Protein AF-A0A0G1NDH8-F1 (afdb_monomer_lite)

Radius of gyration: 19.69 Å; chains: 1; bounding box: 56×44×54 Å

Structure (mmCIF, N/CA/C/O backbone):
data_AF-A0A0G1NDH8-F1
#
_entry.id   AF-A0A0G1NDH8-F1
#
loop_
_atom_site.group_PDB
_atom_site.id
_atom_site.type_symbol
_atom_site.label_atom_id
_atom_site.label_alt_id
_atom_site.label_comp_id
_atom_site.label_asym_id
_atom_site.label_entity_id
_atom_site.label_seq_id
_atom_site.pdbx_PDB_ins_code
_atom_site.Cartn_x
_atom_site.Cartn_y
_atom_site.Cartn_z
_atom_site.occupancy
_atom_site.B_iso_or_equiv
_atom_site.auth_seq_id
_atom_site.auth_comp_id
_atom_site.auth_asym_id
_atom_site.auth_atom_id
_atom_site.pdbx_PDB_model_num
ATOM 1 N N . MET A 1 1 ? 35.628 32.223 20.584 1.00 53.16 1 MET A N 1
ATOM 2 C CA . MET A 1 1 ? 34.988 30.987 21.089 1.00 53.16 1 MET A CA 1
ATOM 3 C C . MET A 1 1 ? 33.731 30.728 20.265 1.00 53.16 1 MET A C 1
ATOM 5 O O . MET A 1 1 ? 32.740 31.420 20.457 1.00 53.16 1 MET A O 1
ATOM 9 N N . ALA A 1 2 ? 33.791 29.830 19.279 1.00 49.25 2 ALA A N 1
ATOM 10 C CA . ALA A 1 2 ? 32.632 29.482 18.456 1.00 49.25 2 ALA A CA 1
ATOM 11 C C . ALA A 1 2 ? 31.724 28.515 19.236 1.00 49.25 2 ALA A C 1
ATOM 13 O O . ALA A 1 2 ? 32.201 27.508 19.756 1.00 49.25 2 ALA A O 1
ATOM 14 N N . LYS A 1 3 ? 30.431 28.842 19.360 1.00 51.09 3 LYS A N 1
ATOM 15 C CA . LYS A 1 3 ? 29.428 27.949 19.961 1.00 51.09 3 LYS A CA 1
ATOM 16 C C . LYS A 1 3 ? 29.350 26.654 19.136 1.00 51.09 3 LYS A C 1
ATOM 18 O O . LYS A 1 3 ? 29.280 26.752 17.913 1.00 51.09 3 LYS A O 1
ATOM 23 N N . PRO A 1 4 ? 29.320 25.465 19.762 1.00 51.12 4 PRO A N 1
ATOM 24 C CA . PRO A 1 4 ? 29.166 24.216 19.032 1.00 51.12 4 PRO A CA 1
ATOM 25 C C . PRO A 1 4 ? 27.765 24.156 18.415 1.00 51.12 4 PRO A C 1
ATOM 27 O O . PRO A 1 4 ? 26.750 24.135 19.115 1.00 51.12 4 PRO A O 1
ATOM 30 N N . THR A 1 5 ? 27.711 24.159 17.087 1.00 48.88 5 THR A N 1
ATOM 31 C CA . THR A 1 5 ? 26.504 23.939 16.294 1.00 48.88 5 THR A CA 1
ATOM 32 C C . THR A 1 5 ? 26.024 22.514 16.568 1.00 48.88 5 THR A C 1
ATOM 34 O O . THR A 1 5 ? 26.694 21.553 16.200 1.00 48.88 5 THR A O 1
ATOM 37 N N . LYS A 1 6 ? 24.891 22.352 17.265 1.00 48.31 6 LYS A N 1
ATOM 38 C CA . LYS A 1 6 ? 24.259 21.037 17.440 1.00 48.31 6 LYS A CA 1
ATOM 39 C C . LYS A 1 6 ? 23.833 20.532 16.064 1.00 48.31 6 LYS A C 1
ATOM 41 O O . LYS A 1 6 ? 22.857 21.023 15.505 1.00 48.31 6 LYS A O 1
ATOM 46 N N . THR A 1 7 ? 24.563 19.568 15.518 1.00 48.47 7 THR A N 1
ATOM 47 C CA . THR A 1 7 ? 24.151 18.823 14.330 1.00 48.47 7 THR A CA 1
ATOM 48 C C . THR A 1 7 ? 22.922 18.006 14.713 1.00 48.47 7 THR A C 1
ATOM 50 O O . THR A 1 7 ? 23.031 16.965 15.357 1.00 48.47 7 THR A O 1
ATOM 53 N N . THR A 1 8 ? 21.732 18.516 14.403 1.00 55.56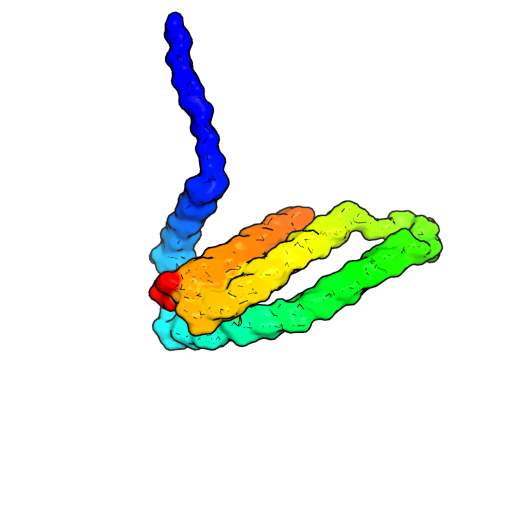 8 THR A N 1
ATOM 54 C CA . THR A 1 8 ? 20.475 17.796 14.601 1.00 55.56 8 THR A CA 1
ATOM 55 C C . THR A 1 8 ? 20.470 16.618 13.636 1.00 55.56 8 THR A C 1
ATOM 57 O O . THR A 1 8 ? 20.103 16.761 12.472 1.00 55.56 8 THR A O 1
ATOM 60 N N . THR A 1 9 ? 20.918 15.447 14.084 1.00 50.69 9 THR A N 1
ATOM 61 C CA . THR A 1 9 ? 20.640 14.199 13.380 1.00 50.69 9 THR A CA 1
ATOM 62 C C . THR A 1 9 ? 19.136 13.992 13.464 1.00 50.69 9 THR A C 1
ATOM 64 O O . THR A 1 9 ? 18.592 13.535 14.468 1.00 50.69 9 THR A O 1
ATOM 67 N N . VAL A 1 10 ? 18.425 14.438 12.431 1.00 60.41 10 VAL A N 1
ATOM 68 C CA . VAL A 1 10 ? 16.998 14.179 12.300 1.00 60.41 10 VAL A CA 1
ATOM 69 C C . VAL A 1 10 ? 16.854 12.665 12.180 1.00 60.41 10 VAL A C 1
ATOM 71 O O . VAL A 1 10 ? 17.133 12.079 11.139 1.00 60.41 10 VAL A O 1
ATOM 74 N N . SER A 1 11 ? 16.502 12.016 13.288 1.00 73.38 11 SER A N 1
ATOM 75 C CA . SER A 1 11 ? 16.204 10.591 13.290 1.00 73.38 11 SER A CA 1
ATOM 76 C C . SER A 1 11 ? 15.006 10.364 12.375 1.00 73.38 11 SER A C 1
ATOM 78 O O . SER A 1 11 ? 13.951 10.964 12.582 1.00 73.38 11 SER A O 1
ATOM 80 N N . THR A 1 12 ? 15.146 9.489 11.380 1.00 76.44 12 THR A N 1
ATOM 81 C CA . THR A 1 12 ? 14.078 9.114 10.440 1.00 76.44 12 THR A CA 1
ATOM 82 C C . THR A 1 12 ? 12.773 8.756 11.162 1.00 76.44 12 THR A C 1
ATOM 84 O O . THR A 1 12 ? 11.687 9.119 10.715 1.00 76.44 12 THR A O 1
ATOM 87 N N . ALA A 1 13 ? 12.865 8.117 12.334 1.00 77.56 13 ALA A N 1
ATOM 88 C CA . ALA A 1 13 ? 11.710 7.794 13.170 1.00 77.56 13 ALA A CA 1
ATOM 89 C C . ALA A 1 13 ? 10.995 9.046 13.715 1.00 77.56 13 ALA A C 1
ATOM 91 O O . ALA A 1 13 ? 9.767 9.075 13.787 1.00 77.56 13 ALA A O 1
ATOM 92 N N . ALA A 1 14 ? 11.745 10.095 14.063 1.00 78.94 14 ALA A N 1
ATOM 93 C CA . ALA A 1 14 ? 11.182 11.362 14.520 1.00 78.94 14 ALA A CA 1
ATOM 94 C C . ALA A 1 14 ? 10.446 12.093 13.385 1.00 78.94 14 ALA A C 1
ATOM 96 O O . ALA A 1 14 ? 9.347 12.601 13.605 1.00 78.94 14 ALA A O 1
ATOM 97 N N . SER A 1 15 ? 10.994 12.084 12.164 1.00 86.31 15 SER A N 1
ATOM 98 C CA . SER A 1 15 ? 10.328 12.652 10.981 1.00 86.31 15 SER A CA 1
ATOM 99 C C . SER A 1 15 ? 9.035 11.924 10.627 1.00 86.31 15 SER A C 1
ATOM 101 O O . SER A 1 15 ? 8.025 12.575 10.371 1.00 86.31 15 SER A O 1
ATOM 103 N N . LEU A 1 16 ? 9.037 10.586 10.651 1.00 87.88 16 LEU A N 1
ATOM 104 C CA . LEU A 1 16 ? 7.832 9.790 10.397 1.00 87.88 16 LEU A CA 1
ATOM 105 C C . LEU A 1 16 ? 6.756 10.052 11.458 1.00 87.88 16 LEU A C 1
ATOM 107 O O . LEU A 1 16 ? 5.600 10.271 11.112 1.00 87.88 16 LEU A O 1
ATOM 111 N N . GLY A 1 17 ? 7.139 10.134 12.735 1.00 87.62 17 GLY A N 1
ATOM 112 C CA . GLY A 1 17 ? 6.206 10.485 13.807 1.00 87.62 17 GLY A CA 1
ATOM 113 C C . GLY A 1 17 ? 5.639 11.905 13.680 1.00 87.62 17 GLY A C 1
ATOM 114 O O . GLY A 1 17 ? 4.479 12.143 14.013 1.00 87.62 17 GLY A O 1
ATOM 115 N N . GLN A 1 18 ? 6.424 12.861 13.176 1.00 90.25 18 GLN A N 1
ATOM 116 C CA . GLN A 1 18 ? 5.930 14.205 12.873 1.00 90.25 18 GLN A CA 1
ATOM 117 C C . GLN A 1 18 ? 4.953 14.190 11.689 1.00 90.25 18 GLN A C 1
ATOM 119 O O . GLN A 1 18 ? 3.904 14.829 11.767 1.00 90.25 18 GLN A O 1
ATOM 124 N N . LEU A 1 19 ? 5.261 13.435 10.631 1.00 91.00 19 LEU A N 1
ATOM 125 C CA . LEU A 1 19 ? 4.378 13.265 9.478 1.00 91.00 19 LEU A CA 1
ATOM 126 C C . LEU A 1 19 ? 3.036 12.650 9.889 1.00 91.00 19 LEU A C 1
ATOM 128 O O . LEU A 1 19 ? 1.992 13.168 9.507 1.00 91.00 19 LEU A O 1
ATOM 132 N N . GLU A 1 20 ? 3.049 11.604 10.719 1.00 90.81 20 GLU A N 1
ATOM 133 C CA . GLU A 1 20 ? 1.829 10.988 11.254 1.00 90.81 20 GLU A CA 1
ATOM 134 C C . GLU A 1 20 ? 0.946 12.005 11.987 1.00 90.81 20 GLU A C 1
ATOM 136 O O . GLU A 1 20 ? -0.262 12.031 11.768 1.00 90.81 20 GLU A O 1
ATOM 141 N N . LYS A 1 21 ? 1.531 12.886 12.809 1.00 91.50 21 LYS A N 1
ATOM 142 C CA . LY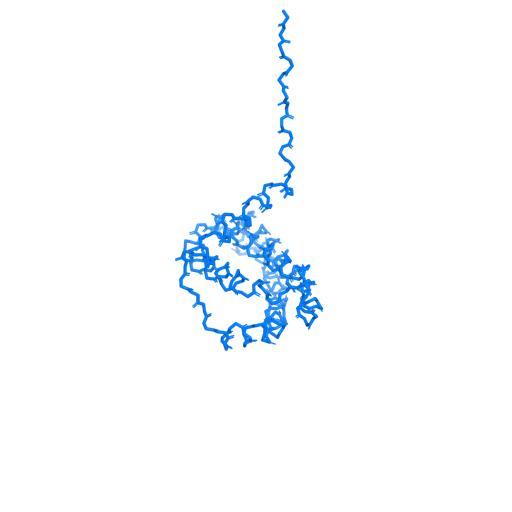S A 1 21 ? 0.775 13.930 13.523 1.00 91.50 21 LYS A CA 1
ATOM 143 C C . LYS A 1 21 ? 0.128 14.935 12.575 1.00 91.50 21 LYS A C 1
ATOM 145 O O . LYS A 1 21 ? -1.025 15.307 12.778 1.00 91.50 21 LYS A O 1
ATOM 150 N N . VAL A 1 22 ? 0.864 15.373 11.553 1.00 91.62 22 VAL A N 1
ATOM 151 C CA . VAL A 1 22 ? 0.336 16.288 10.532 1.00 91.62 22 VAL A CA 1
ATOM 152 C C . VAL A 1 22 ? -0.820 15.619 9.790 1.00 91.62 22 VAL A C 1
ATOM 154 O O . VAL A 1 22 ? -1.897 16.198 9.671 1.00 91.62 22 VAL A O 1
ATOM 157 N N . LEU A 1 23 ? -0.633 14.377 9.344 1.00 91.88 23 LEU A N 1
ATOM 158 C CA . LEU A 1 23 ? -1.673 13.621 8.650 1.00 91.88 23 LEU A CA 1
ATOM 159 C C . LEU A 1 23 ? -2.897 13.380 9.536 1.00 91.88 23 LEU A C 1
ATOM 161 O O . LEU A 1 23 ? -4.017 13.511 9.059 1.00 91.88 23 LEU A O 1
ATOM 165 N N . GLU A 1 24 ? -2.720 13.108 10.826 1.00 90.12 24 GLU A N 1
ATOM 166 C CA . GLU A 1 24 ? -3.827 12.974 11.774 1.00 90.12 24 GLU A CA 1
ATOM 167 C C . GLU A 1 24 ? -4.622 14.281 11.918 1.00 90.12 24 GLU A C 1
ATOM 169 O O . GLU A 1 24 ? -5.855 14.270 11.914 1.00 90.12 24 GLU A O 1
ATOM 174 N N . GLU A 1 25 ? -3.944 15.428 11.983 1.00 90.38 25 GLU A N 1
ATOM 175 C CA . GLU A 1 25 ? -4.612 16.728 12.040 1.00 90.38 25 GLU A CA 1
ATOM 176 C C . GLU A 1 25 ? -5.476 16.985 10.795 1.00 90.38 25 GLU A C 1
ATOM 178 O O . GLU A 1 25 ? -6.631 17.396 10.912 1.00 90.38 25 GLU A O 1
ATOM 183 N N . TYR A 1 26 ? -4.953 16.713 9.600 1.00 89.88 26 TYR A N 1
ATOM 184 C CA . TYR A 1 26 ? -5.677 16.999 8.362 1.00 89.88 26 TYR A CA 1
ATOM 185 C C . TYR A 1 26 ? -6.718 15.930 8.007 1.00 89.88 26 TYR A C 1
ATOM 187 O O . TYR A 1 26 ? -7.840 16.270 7.639 1.00 89.88 26 TYR A O 1
ATOM 195 N N . LEU A 1 27 ? -6.386 14.647 8.141 1.00 89.25 27 LEU A N 1
ATOM 196 C CA . LEU A 1 27 ? -7.219 13.541 7.657 1.00 89.25 27 LEU A CA 1
ATOM 197 C C . LEU A 1 27 ? -8.249 13.050 8.672 1.00 89.25 27 LEU A C 1
ATOM 199 O O . LEU A 1 27 ? -9.211 12.397 8.273 1.00 89.25 27 LEU A O 1
ATOM 203 N N . VAL A 1 28 ? -8.066 13.344 9.963 1.00 87.44 28 VAL A N 1
ATOM 204 C CA . VAL A 1 28 ? -9.026 12.961 11.011 1.00 87.44 28 VAL A CA 1
ATOM 205 C C . VAL A 1 28 ? -9.782 14.170 11.544 1.00 87.44 28 VAL A C 1
ATOM 207 O O . VAL A 1 28 ? -10.998 14.090 11.684 1.00 87.44 28 VAL A O 1
ATOM 210 N N . LYS A 1 29 ? -9.096 15.285 11.840 1.00 84.69 29 LYS A N 1
ATOM 211 C CA . LYS A 1 29 ? -9.751 16.450 12.467 1.00 84.69 29 LYS A CA 1
ATOM 212 C C . LYS A 1 29 ? -10.391 17.407 11.463 1.00 84.69 29 LYS A C 1
ATOM 214 O O . LYS A 1 29 ? -11.427 17.984 11.775 1.00 84.69 29 LYS A O 1
ATOM 219 N N . LYS A 1 30 ? -9.769 17.616 10.298 1.00 84.81 30 LYS A N 1
ATOM 220 C CA . LYS A 1 30 ? -10.255 18.567 9.279 1.00 84.81 30 LYS A CA 1
ATOM 221 C C . LYS A 1 30 ? -11.093 17.904 8.183 1.00 84.81 30 LYS A C 1
ATOM 223 O O . LYS A 1 30 ? -12.000 18.540 7.655 1.00 84.81 30 LYS A O 1
ATOM 228 N N . ALA A 1 31 ? -10.804 16.653 7.833 1.00 86.56 31 ALA A N 1
ATOM 229 C CA . ALA A 1 31 ? -11.581 15.916 6.841 1.00 86.56 31 ALA A CA 1
ATOM 230 C C . ALA A 1 31 ? -12.888 15.350 7.439 1.00 86.56 31 ALA A C 1
ATOM 232 O O . ALA A 1 31 ? -12.922 15.027 8.629 1.00 86.56 31 ALA A O 1
ATOM 233 N N . PRO A 1 32 ? -13.951 15.173 6.628 1.00 85.56 32 PRO A N 1
ATOM 234 C CA . PRO A 1 32 ? -15.197 14.558 7.078 1.00 85.56 32 PRO A CA 1
ATOM 235 C C . PRO A 1 32 ? -14.945 13.189 7.714 1.00 85.56 32 PRO A C 1
ATOM 237 O O . PRO A 1 32 ? -14.258 12.348 7.134 1.00 85.56 32 PRO A O 1
ATOM 240 N N . ALA A 1 33 ? -15.492 12.954 8.905 1.00 88.38 33 ALA A N 1
ATOM 241 C CA . ALA A 1 33 ? -15.351 11.670 9.577 1.00 88.38 33 ALA A CA 1
ATOM 242 C C . ALA A 1 33 ? -16.262 10.616 8.935 1.00 88.38 33 ALA A C 1
ATOM 244 O O . ALA A 1 33 ? -17.433 10.878 8.659 1.00 88.38 33 ALA A O 1
ATOM 245 N N . LEU A 1 34 ? -15.740 9.402 8.745 1.00 89.88 34 LEU A N 1
ATOM 246 C CA . LEU A 1 34 ? -16.569 8.278 8.312 1.00 89.88 34 LEU A CA 1
ATOM 247 C C . LEU A 1 34 ? -17.510 7.839 9.449 1.00 89.88 34 LEU A C 1
ATOM 249 O O . LEU A 1 34 ? -17.079 7.798 10.607 1.00 89.88 34 LEU A O 1
ATOM 253 N N . PRO A 1 35 ? -18.765 7.461 9.147 1.00 90.88 35 PRO A N 1
ATOM 254 C CA . PRO A 1 35 ? -19.668 6.889 10.140 1.00 90.88 35 PRO A CA 1
ATOM 255 C C . PRO A 1 35 ? -19.081 5.598 10.725 1.00 90.88 35 PRO A C 1
ATOM 257 O O . PRO A 1 35 ? -18.417 4.827 10.026 1.00 90.88 35 PRO A O 1
ATOM 260 N N . THR A 1 36 ? -19.357 5.343 12.004 1.00 90.75 36 THR A N 1
ATOM 261 C CA . THR A 1 36 ? -18.805 4.217 12.780 1.00 90.75 36 THR A CA 1
ATOM 262 C C . THR A 1 36 ? -18.997 2.872 12.077 1.00 90.75 36 THR A C 1
ATOM 264 O O . THR A 1 36 ? -18.051 2.096 11.964 1.00 90.75 36 THR A O 1
ATOM 267 N N . ASN A 1 37 ? -20.174 2.652 11.485 1.00 92.38 37 ASN A N 1
ATOM 268 C CA . ASN A 1 37 ? -20.498 1.433 10.739 1.00 92.38 37 ASN A CA 1
ATOM 269 C C . ASN A 1 37 ? -19.526 1.174 9.574 1.00 92.38 37 ASN A C 1
ATOM 271 O O . ASN A 1 37 ? -19.126 0.035 9.342 1.00 92.38 37 ASN A O 1
ATOM 275 N N . LEU A 1 38 ? -19.115 2.223 8.847 1.00 92.62 38 LEU A N 1
ATOM 276 C CA . LEU A 1 38 ? -18.157 2.081 7.747 1.00 92.62 38 LEU A CA 1
ATOM 277 C C . LEU A 1 38 ? -16.744 1.823 8.265 1.00 92.62 38 LEU A C 1
ATOM 279 O O . LEU A 1 38 ? -16.029 1.013 7.683 1.00 92.62 38 LEU A O 1
ATOM 283 N N . LYS A 1 39 ? -16.342 2.459 9.370 1.00 92.81 39 LYS A N 1
ATOM 284 C CA . LYS A 1 39 ? -15.030 2.208 9.983 1.00 92.81 39 LYS A CA 1
ATOM 285 C C . LYS A 1 39 ? -14.904 0.762 10.456 1.00 92.81 39 LYS A C 1
ATOM 287 O O . LYS A 1 39 ? -13.902 0.113 10.170 1.00 92.81 39 LYS A O 1
ATOM 292 N N . GLU A 1 40 ? -15.935 0.234 11.109 1.00 92.38 40 GLU A N 1
ATOM 293 C CA . GLU A 1 40 ? -15.980 -1.169 11.531 1.00 92.38 40 GLU A CA 1
ATOM 294 C C . GLU A 1 40 ? -15.928 -2.133 10.350 1.00 92.38 40 GLU A C 1
ATOM 296 O O . GLU A 1 40 ? -15.182 -3.114 10.388 1.00 92.38 40 GLU A O 1
ATOM 301 N N . LEU A 1 41 ? -16.679 -1.835 9.286 1.00 94.38 41 LEU A N 1
ATOM 302 C CA . LEU A 1 41 ? -16.670 -2.625 8.062 1.00 94.38 41 LEU A CA 1
ATOM 303 C C . LEU A 1 41 ? -15.271 -2.637 7.433 1.00 94.38 41 LEU A C 1
ATOM 305 O O . LEU A 1 41 ? -14.748 -3.710 7.140 1.00 94.38 41 LEU A O 1
ATOM 309 N N . LEU A 1 42 ? -14.627 -1.475 7.302 1.00 93.75 42 LEU A N 1
ATOM 310 C CA . LEU A 1 42 ? -13.266 -1.363 6.775 1.00 93.75 42 LEU A CA 1
ATOM 311 C C . LEU A 1 42 ? -12.267 -2.168 7.607 1.00 93.75 42 LEU A C 1
ATOM 313 O O . LEU A 1 42 ? -11.482 -2.916 7.041 1.00 93.75 42 LEU A O 1
ATOM 317 N N . VAL A 1 43 ? -12.314 -2.077 8.937 1.00 94.12 43 VAL A N 1
ATOM 318 C CA . VAL A 1 43 ? -11.407 -2.834 9.818 1.00 94.12 43 VAL A CA 1
ATOM 319 C C . VAL A 1 43 ? -11.664 -4.336 9.724 1.00 94.12 43 VAL A C 1
ATOM 321 O O . VAL A 1 43 ? -10.724 -5.126 9.739 1.00 94.12 43 VAL A O 1
ATOM 324 N N . LYS A 1 44 ? -12.929 -4.749 9.602 1.00 94.88 44 LYS A N 1
ATOM 325 C CA . LYS A 1 44 ? -13.304 -6.156 9.434 1.00 94.88 44 LYS A CA 1
ATOM 326 C C . LYS A 1 44 ? -12.820 -6.718 8.097 1.00 94.88 44 LYS A C 1
ATOM 328 O O . LYS A 1 44 ? -12.384 -7.865 8.056 1.00 94.88 44 LYS A O 1
ATOM 333 N N . PHE A 1 45 ? -12.891 -5.932 7.022 1.00 95.31 45 PHE A N 1
ATOM 334 C CA . PHE A 1 45 ? -12.485 -6.360 5.683 1.00 95.31 45 PHE A CA 1
ATOM 335 C C . PHE A 1 45 ? -11.008 -6.108 5.362 1.00 95.31 45 PHE A C 1
ATOM 337 O O . PHE A 1 45 ? -10.484 -6.772 4.474 1.00 95.31 45 PHE A O 1
ATOM 344 N N . ALA A 1 46 ? -10.310 -5.236 6.093 1.00 94.25 46 ALA A N 1
ATOM 345 C CA . ALA A 1 46 ? -8.906 -4.897 5.849 1.00 94.25 46 ALA A CA 1
ATOM 346 C C . ALA A 1 46 ? -7.974 -6.118 5.704 1.00 94.25 46 ALA A C 1
ATOM 348 O O . ALA A 1 46 ? -7.209 -6.137 4.739 1.00 94.25 46 ALA A O 1
ATOM 349 N N . PRO A 1 47 ? -8.043 -7.166 6.557 1.00 95.62 47 PRO A N 1
ATOM 350 C CA . PRO A 1 47 ? -7.204 -8.353 6.382 1.00 95.62 47 PRO A CA 1
ATOM 351 C C . PRO A 1 47 ? -7.487 -9.077 5.061 1.00 95.62 47 PRO A C 1
ATOM 353 O O . PRO A 1 47 ? -6.564 -9.513 4.383 1.00 95.62 47 PRO A O 1
ATOM 356 N N . TYR A 1 48 ? -8.759 -9.175 4.669 1.00 96.62 48 TYR A N 1
ATOM 357 C CA . TYR A 1 48 ? -9.176 -9.847 3.438 1.00 96.62 48 TYR A CA 1
ATOM 358 C C . TYR A 1 48 ? -8.780 -9.047 2.198 1.00 96.62 48 TYR A C 1
ATOM 360 O O . TYR A 1 48 ? -8.304 -9.628 1.229 1.00 96.62 48 TYR A O 1
ATOM 368 N N . LEU A 1 49 ? -8.920 -7.719 2.244 1.00 95.06 49 LEU A N 1
ATOM 369 C CA . LEU A 1 49 ? -8.455 -6.833 1.178 1.00 95.06 49 LEU A CA 1
ATOM 370 C C . LEU A 1 49 ? -6.938 -6.939 0.997 1.00 95.06 49 LEU A C 1
ATOM 372 O O . LEU A 1 49 ? -6.480 -7.047 -0.135 1.00 95.06 49 LEU A O 1
ATOM 376 N N . ALA A 1 50 ? -6.174 -6.989 2.092 1.00 95.56 50 ALA A N 1
ATOM 377 C CA . ALA A 1 50 ? -4.729 -7.195 2.039 1.00 95.56 50 ALA A CA 1
ATOM 378 C C . ALA A 1 50 ? -4.360 -8.579 1.476 1.00 95.56 50 ALA A C 1
ATOM 380 O O . ALA A 1 50 ? -3.479 -8.673 0.628 1.00 95.56 50 ALA A O 1
ATOM 381 N N . ILE A 1 51 ? -5.061 -9.649 1.875 1.00 97.56 51 ILE A N 1
ATOM 382 C CA . ILE A 1 51 ? -4.858 -10.993 1.305 1.00 97.56 51 ILE A CA 1
ATOM 383 C C . ILE A 1 51 ? -5.111 -10.980 -0.201 1.00 97.56 51 ILE A C 1
ATOM 385 O O . ILE A 1 51 ? -4.272 -11.456 -0.956 1.00 97.56 51 ILE A O 1
ATOM 389 N N . ILE A 1 52 ? -6.240 -10.424 -0.646 1.00 97.38 52 ILE A N 1
ATOM 390 C CA . ILE A 1 52 ? -6.570 -10.327 -2.072 1.00 97.38 52 ILE A CA 1
ATOM 391 C C . ILE A 1 52 ? -5.499 -9.511 -2.803 1.00 97.38 52 ILE A C 1
ATOM 393 O O . ILE A 1 52 ? -5.002 -9.953 -3.835 1.00 97.38 52 ILE A O 1
ATOM 397 N N . GLY A 1 53 ? -5.103 -8.364 -2.245 1.00 95.38 53 GLY A N 1
ATOM 398 C CA . GLY A 1 53 ? -4.050 -7.511 -2.792 1.00 95.38 53 GLY A CA 1
ATOM 399 C C . GLY A 1 53 ? -2.744 -8.272 -2.999 1.00 95.38 53 GLY A C 1
ATOM 400 O O . GLY A 1 53 ? -2.215 -8.288 -4.108 1.00 95.38 53 GLY A O 1
ATOM 401 N N . VAL A 1 54 ? -2.272 -8.991 -1.981 1.00 97.19 54 VAL A N 1
ATOM 402 C CA . VAL A 1 54 ? -1.043 -9.793 -2.052 1.00 97.19 54 VAL A CA 1
ATOM 403 C C . VAL A 1 54 ? -1.187 -10.957 -3.033 1.00 97.19 54 VAL A C 1
ATOM 405 O O . VAL A 1 54 ? -0.317 -11.153 -3.878 1.00 97.19 54 VAL A O 1
ATOM 408 N N . VAL A 1 55 ? -2.286 -11.712 -2.969 1.00 97.81 55 VAL A N 1
ATOM 409 C CA . VAL A 1 55 ? -2.523 -12.880 -3.834 1.00 97.81 55 VAL A CA 1
ATOM 410 C C . VAL A 1 55 ? -2.595 -12.489 -5.308 1.00 97.81 55 VAL A C 1
ATOM 412 O O . VAL A 1 55 ? -2.122 -13.247 -6.148 1.00 97.81 55 VAL A O 1
ATOM 415 N N . LEU A 1 56 ? -3.140 -11.317 -5.638 1.00 97.25 56 LEU A N 1
ATOM 416 C CA . LEU A 1 56 ? -3.157 -10.806 -7.011 1.00 97.25 56 LEU A CA 1
ATOM 417 C C . LEU A 1 56 ? -1.811 -10.196 -7.420 1.00 97.25 56 LEU A C 1
ATOM 419 O O . LEU A 1 56 ? -1.357 -10.389 -8.549 1.00 97.25 56 LEU A O 1
ATOM 423 N N . SER A 1 57 ? -1.152 -9.484 -6.506 1.00 95.56 57 SER A N 1
ATOM 424 C CA . SER A 1 57 ? 0.076 -8.751 -6.819 1.00 95.56 57 SER A CA 1
ATOM 425 C C . SER A 1 57 ? 1.293 -9.658 -6.942 1.00 95.56 57 SER A C 1
ATOM 427 O O . SER A 1 57 ? 2.168 -9.378 -7.753 1.00 95.56 57 SER A O 1
ATOM 429 N N . VAL A 1 58 ? 1.368 -10.758 -6.186 1.00 96.94 58 VAL A N 1
ATOM 430 C CA . VAL A 1 58 ? 2.517 -11.675 -6.244 1.00 96.94 58 VAL A CA 1
ATOM 431 C C . VAL A 1 58 ? 2.664 -12.301 -7.640 1.00 96.94 58 VAL A C 1
ATOM 433 O O . VAL A 1 58 ? 3.724 -12.117 -8.242 1.00 96.94 58 VAL A O 1
ATOM 436 N N . PRO A 1 59 ? 1.644 -12.964 -8.225 1.00 96.81 59 PRO A N 1
ATOM 437 C CA . PRO A 1 59 ? 1.719 -13.448 -9.601 1.00 96.81 59 PRO A CA 1
ATOM 438 C C . PRO A 1 59 ? 2.006 -12.327 -10.597 1.00 96.81 59 PRO A C 1
ATOM 440 O O . PRO A 1 59 ? 2.859 -12.511 -11.460 1.00 96.81 59 PRO A O 1
ATOM 443 N N . ALA A 1 60 ? 1.365 -11.160 -10.442 1.00 96.00 60 ALA A N 1
ATOM 444 C CA . ALA A 1 60 ? 1.588 -10.006 -11.310 1.00 96.00 60 ALA A CA 1
ATOM 445 C C . ALA A 1 60 ? 3.062 -9.562 -11.309 1.00 96.00 60 ALA A C 1
ATOM 447 O O . ALA A 1 60 ? 3.645 -9.351 -12.375 1.00 96.00 60 ALA A O 1
ATOM 448 N N . LEU A 1 61 ? 3.692 -9.494 -10.132 1.00 95.56 61 LEU A N 1
ATOM 449 C CA . LEU A 1 61 ? 5.113 -9.182 -9.975 1.00 95.56 61 LEU A CA 1
ATOM 450 C C . LEU A 1 61 ? 6.006 -10.233 -10.628 1.00 95.56 61 LEU A C 1
ATOM 452 O O . LEU A 1 61 ? 6.954 -9.863 -11.317 1.00 95.56 61 LEU A O 1
ATOM 456 N N . PHE A 1 62 ? 5.700 -11.523 -10.462 1.00 95.81 62 PHE A N 1
ATOM 457 C CA . PHE A 1 62 ? 6.444 -12.591 -11.131 1.00 95.81 62 PHE A CA 1
ATOM 458 C C . PHE A 1 62 ? 6.324 -12.495 -12.652 1.00 95.81 62 PHE A C 1
ATOM 460 O O . PHE A 1 62 ? 7.343 -12.522 -13.340 1.00 95.81 62 PHE A O 1
ATOM 467 N N . THR A 1 63 ? 5.114 -12.308 -13.188 1.00 94.94 63 THR A N 1
ATOM 468 C CA . THR A 1 63 ? 4.920 -12.113 -14.631 1.00 94.94 63 THR A CA 1
ATOM 469 C C . THR A 1 63 ? 5.641 -10.880 -15.144 1.00 94.94 63 THR A C 1
ATOM 471 O O . THR A 1 63 ? 6.260 -10.949 -16.202 1.00 94.94 63 THR A O 1
ATOM 474 N N . ALA A 1 64 ? 5.608 -9.772 -14.400 1.00 92.75 64 ALA A N 1
ATOM 475 C CA . ALA A 1 64 ? 6.321 -8.569 -14.782 1.00 92.75 64 ALA A CA 1
ATOM 476 C C . ALA A 1 64 ? 7.829 -8.849 -14.797 1.00 92.75 64 ALA A C 1
ATOM 478 O O . ALA A 1 64 ? 8.450 -8.699 -15.839 1.00 92.75 64 ALA A O 1
ATOM 479 N N . LEU A 1 65 ? 8.403 -9.391 -13.721 1.00 93.06 65 LEU A N 1
ATOM 480 C CA . LEU A 1 65 ? 9.821 -9.750 -13.657 1.00 93.06 65 LEU A CA 1
ATOM 481 C C . LEU A 1 65 ? 10.256 -10.659 -14.823 1.00 93.06 65 LEU A C 1
ATOM 483 O O . LEU A 1 65 ? 11.270 -10.393 -15.472 1.00 93.06 65 LEU A O 1
ATOM 487 N N . SER A 1 66 ? 9.478 -11.704 -15.127 1.00 90.12 66 SER A N 1
ATOM 488 C CA . SER A 1 66 ? 9.747 -12.610 -16.249 1.00 90.12 66 SER A CA 1
ATOM 489 C C . SER A 1 66 ? 9.641 -11.911 -17.605 1.00 90.12 66 SER A C 1
ATOM 491 O O . SER A 1 66 ? 10.510 -12.100 -18.457 1.00 90.12 66 SER A O 1
ATOM 493 N N . ALA A 1 67 ? 8.623 -11.070 -17.807 1.00 89.06 67 ALA A N 1
ATOM 494 C CA . ALA A 1 67 ? 8.480 -10.268 -19.018 1.00 89.06 67 ALA A CA 1
ATOM 495 C C . ALA A 1 67 ? 9.655 -9.297 -19.182 1.00 89.06 67 ALA A C 1
ATOM 497 O O . ALA A 1 67 ? 10.188 -9.162 -20.281 1.00 89.06 67 ALA A O 1
ATOM 498 N N . GLY A 1 68 ? 10.119 -8.685 -18.091 1.00 87.38 68 GLY A N 1
ATOM 499 C CA . GLY A 1 68 ? 11.284 -7.810 -18.093 1.00 87.38 68 GLY A CA 1
ATOM 500 C C . GLY A 1 68 ? 12.564 -8.529 -18.516 1.00 87.38 68 GLY A C 1
ATOM 501 O O . GLY A 1 68 ? 13.318 -8.034 -19.358 1.00 87.38 68 GLY A O 1
ATOM 502 N N . ALA A 1 69 ? 12.778 -9.742 -18.004 1.00 84.94 69 ALA A N 1
ATOM 503 C CA . ALA A 1 69 ? 13.905 -10.588 -18.393 1.00 84.94 69 ALA A CA 1
ATOM 504 C C . ALA A 1 69 ? 13.828 -11.043 -19.863 1.00 84.94 69 ALA A C 1
ATOM 506 O O . ALA A 1 69 ? 14.850 -11.114 -20.545 1.00 84.94 69 ALA A O 1
ATOM 507 N N . TRP A 1 70 ? 12.626 -11.336 -20.369 1.00 84.94 70 TRP A N 1
ATOM 508 C CA . TRP A 1 70 ? 12.431 -11.733 -21.764 1.00 84.94 70 TRP A CA 1
ATOM 509 C C . TRP A 1 70 ? 12.628 -10.561 -22.733 1.00 84.94 70 TRP A C 1
ATOM 511 O O . TRP A 1 70 ?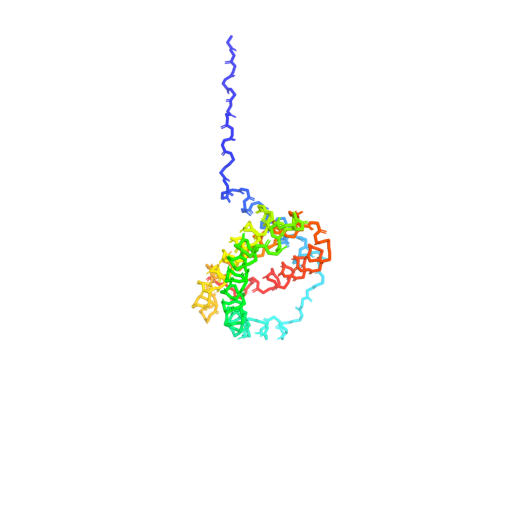 13.394 -10.682 -23.686 1.00 84.94 70 TRP A O 1
ATOM 521 N N . LEU A 1 71 ? 12.002 -9.410 -22.465 1.00 83.56 71 LEU A N 1
ATOM 522 C CA . LEU A 1 71 ? 12.089 -8.211 -23.306 1.00 83.56 71 LEU A CA 1
ATOM 523 C C . LEU A 1 71 ? 13.515 -7.653 -23.374 1.00 83.56 71 LEU A C 1
ATOM 525 O O . LEU A 1 71 ? 13.959 -7.255 -24.444 1.00 83.56 71 LEU A O 1
ATOM 529 N N . SER A 1 72 ? 14.258 -7.682 -22.265 1.00 78.12 72 SER A N 1
ATOM 530 C CA . SER A 1 72 ? 15.653 -7.217 -22.231 1.00 78.12 72 SER A CA 1
ATOM 531 C C . SER A 1 72 ? 16.629 -8.109 -23.010 1.00 78.12 72 SER A C 1
ATOM 533 O O . SER A 1 72 ? 17.654 -7.617 -23.475 1.00 78.12 72 SER A O 1
ATOM 535 N N . ARG A 1 73 ? 16.324 -9.404 -23.180 1.00 75.06 73 ARG A N 1
ATOM 536 C CA . ARG A 1 73 ? 17.152 -10.362 -23.940 1.00 75.06 73 ARG A CA 1
ATOM 537 C C . ARG A 1 73 ? 16.696 -10.535 -25.391 1.00 75.06 73 ARG A C 1
ATOM 539 O O . ARG A 1 73 ? 17.426 -11.102 -26.203 1.00 75.06 73 ARG A O 1
ATOM 546 N N . ASN A 1 74 ? 15.485 -10.105 -25.728 1.00 76.62 74 ASN A N 1
ATOM 547 C CA . ASN A 1 74 ? 14.926 -10.332 -27.049 1.00 76.62 74 ASN A CA 1
ATOM 548 C C . ASN A 1 74 ? 15.639 -9.462 -28.099 1.00 76.62 74 ASN A C 1
ATOM 550 O O . ASN A 1 74 ? 15.580 -8.234 -28.063 1.00 76.62 74 ASN A O 1
ATOM 554 N N . TYR A 1 75 ? 16.285 -10.129 -29.059 1.00 66.31 75 TYR A N 1
ATOM 555 C CA . TYR A 1 75 ? 17.050 -9.505 -30.138 1.00 66.31 75 TYR A CA 1
ATOM 556 C C . TYR A 1 75 ? 16.238 -8.468 -30.934 1.00 66.31 75 TYR A C 1
ATOM 558 O O . TYR A 1 75 ? 16.757 -7.399 -31.240 1.00 66.31 75 TYR A O 1
ATOM 566 N N . TYR A 1 76 ? 14.949 -8.718 -31.190 1.00 69.44 76 TYR A N 1
ATOM 567 C CA . TYR A 1 76 ? 14.093 -7.789 -31.934 1.00 69.44 76 TYR A CA 1
ATOM 568 C C . TYR A 1 76 ? 13.853 -6.472 -31.180 1.00 69.44 76 TYR A C 1
ATOM 570 O O . TYR A 1 76 ? 13.897 -5.407 -31.789 1.00 69.44 76 TYR A O 1
ATOM 578 N N . TRP A 1 77 ? 13.667 -6.520 -29.858 1.00 66.00 77 TRP A N 1
ATOM 579 C CA . TRP A 1 77 ? 13.503 -5.318 -29.026 1.00 66.00 77 TRP A CA 1
ATOM 580 C C . TRP A 1 77 ? 14.825 -4.565 -28.817 1.00 66.00 77 TRP A C 1
ATOM 582 O O . TRP A 1 77 ? 14.846 -3.335 -28.738 1.00 66.00 77 TRP A O 1
ATOM 592 N N . ALA A 1 78 ? 15.946 -5.291 -28.794 1.00 65.00 78 ALA A N 1
ATOM 593 C CA . ALA A 1 78 ? 17.276 -4.691 -28.761 1.00 65.00 78 ALA A CA 1
ATOM 594 C C . ALA A 1 78 ? 17.585 -3.900 -30.049 1.00 65.00 78 ALA A C 1
ATOM 596 O O . ALA A 1 78 ? 18.182 -2.828 -29.977 1.00 65.00 78 ALA A O 1
ATOM 597 N N . MET A 1 79 ? 17.128 -4.377 -31.215 1.00 64.19 79 MET A N 1
ATOM 598 C CA . MET A 1 79 ? 17.306 -3.682 -32.499 1.00 64.19 79 MET A CA 1
ATOM 599 C C . MET A 1 79 ? 16.500 -2.383 -32.614 1.00 64.19 79 MET A C 1
ATOM 601 O O . MET A 1 79 ? 16.943 -1.456 -33.286 1.00 64.19 79 MET A O 1
ATOM 605 N N . THR A 1 80 ? 15.342 -2.278 -31.954 1.00 70.62 80 THR A N 1
ATOM 606 C CA . THR A 1 80 ? 14.533 -1.046 -31.945 1.00 70.62 80 THR A CA 1
ATOM 607 C C . THR A 1 80 ? 15.014 -0.017 -30.915 1.00 70.62 80 THR A C 1
ATOM 609 O O . THR A 1 80 ? 14.392 1.032 -30.769 1.00 70.62 80 THR A O 1
ATOM 612 N N . GLY A 1 81 ? 16.078 -0.313 -30.153 1.00 62.00 81 GLY A N 1
ATOM 613 C CA . GLY A 1 81 ? 16.550 0.523 -29.041 1.00 62.00 81 GLY A CA 1
ATOM 614 C C . GLY A 1 81 ? 15.586 0.572 -27.847 1.00 62.00 81 GLY A C 1
ATOM 615 O O . GLY A 1 81 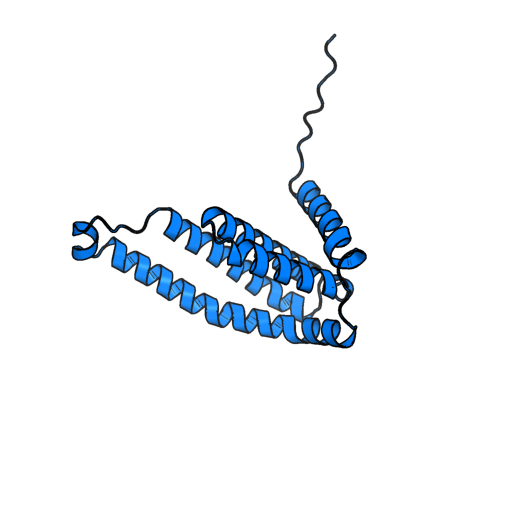? 15.817 1.311 -26.889 1.00 62.00 81 GLY A O 1
ATOM 616 N N . ALA A 1 82 ? 14.516 -0.224 -27.878 1.00 64.00 82 ALA A N 1
ATOM 617 C CA . ALA A 1 82 ? 13.485 -0.264 -26.853 1.00 64.00 82 ALA A CA 1
ATOM 618 C C . ALA A 1 82 ? 13.938 -1.191 -25.720 1.00 64.00 82 ALA A C 1
ATOM 620 O O . ALA A 1 82 ? 13.488 -2.326 -25.581 1.00 64.00 82 ALA A O 1
ATOM 621 N N . THR A 1 83 ? 14.880 -0.698 -24.920 1.00 65.69 83 THR A N 1
ATOM 622 C CA . THR A 1 83 ? 15.314 -1.372 -23.697 1.00 65.69 83 THR A CA 1
ATOM 623 C C . THR A 1 83 ? 14.461 -0.923 -22.517 1.00 65.69 83 THR A C 1
ATOM 625 O O . THR A 1 83 ? 14.022 0.226 -22.432 1.00 65.69 83 THR A O 1
ATOM 628 N N . LEU A 1 84 ? 14.215 -1.838 -21.580 1.00 78.25 84 LEU A N 1
ATOM 629 C CA . LEU A 1 84 ? 13.599 -1.482 -20.307 1.00 78.25 84 LEU A CA 1
ATOM 630 C C . LEU A 1 84 ? 14.617 -0.692 -19.481 1.00 78.25 84 LEU A C 1
ATOM 632 O O . LEU A 1 84 ? 15.642 -1.233 -19.064 1.00 78.25 84 LEU A O 1
ATOM 636 N N . GLY A 1 85 ? 14.340 0.596 -19.280 1.00 82.62 85 GLY A N 1
ATOM 637 C CA . GLY A 1 85 ? 15.198 1.495 -18.513 1.00 82.62 85 GLY A CA 1
ATOM 638 C C . GLY A 1 85 ? 15.258 1.145 -17.024 1.00 82.62 85 GLY A C 1
ATOM 639 O O . GLY A 1 85 ? 14.444 0.382 -16.503 1.00 82.62 85 GLY A O 1
ATOM 640 N N . TRP A 1 86 ? 16.204 1.761 -16.310 1.00 83.44 86 TRP A N 1
ATOM 641 C CA . TRP A 1 86 ? 16.384 1.591 -14.860 1.00 83.44 86 TRP A CA 1
ATOM 642 C C . TRP A 1 86 ? 15.106 1.867 -14.056 1.00 83.44 86 TRP A C 1
ATOM 644 O O . TRP A 1 86 ? 14.910 1.258 -13.003 1.00 83.44 86 TRP A O 1
ATOM 654 N N . GLN A 1 87 ? 14.225 2.738 -14.570 1.00 86.38 87 GLN A N 1
ATOM 655 C CA . GLN A 1 87 ? 12.921 2.990 -13.975 1.00 86.38 87 GLN A CA 1
ATOM 656 C C . GLN A 1 87 ? 12.176 1.665 -13.802 1.00 86.38 87 GLN A C 1
ATOM 658 O O . GLN A 1 87 ? 11.886 1.290 -12.673 1.00 86.38 87 GLN A O 1
ATOM 663 N N . TYR A 1 88 ? 11.984 0.879 -14.862 1.00 88.94 88 TYR A N 1
ATOM 664 C CA . TYR A 1 88 ? 11.234 -0.380 -14.814 1.00 88.94 88 TYR A CA 1
ATOM 665 C C . TYR A 1 88 ? 11.618 -1.291 -13.629 1.00 88.94 88 TYR A C 1
ATOM 667 O O . TYR A 1 88 ? 10.755 -1.769 -12.891 1.00 88.94 88 TYR A O 1
ATOM 675 N N . TYR A 1 89 ? 12.917 -1.476 -13.387 1.00 89.69 89 TYR A N 1
ATOM 676 C CA . TYR A 1 89 ? 13.401 -2.294 -12.274 1.00 89.69 89 TYR A CA 1
ATOM 677 C C . TYR A 1 89 ? 13.195 -1.627 -10.910 1.00 89.69 89 TYR A C 1
ATOM 679 O O . TYR A 1 89 ? 12.855 -2.309 -9.944 1.00 89.69 89 TYR A O 1
ATOM 687 N N . LEU A 1 90 ? 13.327 -0.300 -10.823 1.00 92.00 90 LEU A N 1
ATOM 688 C CA . LEU A 1 90 ? 12.950 0.452 -9.626 1.00 92.00 90 LEU A CA 1
ATOM 689 C C . LEU A 1 90 ? 11.445 0.333 -9.330 1.00 92.00 90 LEU A C 1
ATOM 691 O O . LEU A 1 90 ? 11.067 0.178 -8.172 1.00 92.00 90 LEU A O 1
ATOM 695 N N . ALA A 1 91 ? 10.584 0.355 -10.354 1.00 91.25 91 ALA A N 1
ATOM 696 C CA . ALA A 1 91 ? 9.146 0.113 -10.202 1.00 91.25 91 ALA A CA 1
ATOM 697 C C . ALA A 1 91 ? 8.872 -1.261 -9.590 1.00 91.25 91 ALA A C 1
ATOM 699 O O . ALA A 1 91 ? 8.103 -1.363 -8.632 1.00 91.25 91 ALA A O 1
ATOM 700 N N . LEU A 1 92 ? 9.512 -2.303 -10.127 1.00 93.44 92 LEU A N 1
ATOM 701 C CA . LEU A 1 92 ? 9.388 -3.663 -9.610 1.00 93.44 92 LEU A CA 1
ATOM 702 C C . LEU A 1 92 ? 9.876 -3.768 -8.165 1.00 93.44 92 LEU A C 1
ATOM 704 O O . LEU A 1 92 ? 9.190 -4.366 -7.341 1.00 93.44 92 LEU A O 1
ATOM 708 N N . ALA A 1 93 ? 11.017 -3.154 -7.843 1.00 95.19 93 ALA A N 1
ATOM 709 C CA . ALA A 1 93 ? 11.568 -3.161 -6.493 1.00 95.19 93 ALA A CA 1
ATOM 710 C C . ALA A 1 93 ? 10.632 -2.474 -5.486 1.00 95.19 93 ALA A C 1
ATOM 712 O O . ALA A 1 93 ? 10.317 -3.055 -4.450 1.00 95.19 93 ALA A O 1
ATOM 713 N N . LEU A 1 94 ? 10.138 -1.271 -5.802 1.00 95.31 94 LEU A N 1
ATOM 714 C CA . LEU A 1 94 ? 9.191 -0.551 -4.943 1.00 95.31 94 LEU A CA 1
ATOM 715 C C . LEU A 1 94 ? 7.884 -1.333 -4.773 1.00 95.31 94 LEU A C 1
ATOM 717 O O . LEU A 1 94 ? 7.395 -1.465 -3.656 1.00 95.31 94 LEU A O 1
ATOM 721 N N . SER A 1 95 ? 7.360 -1.911 -5.854 1.00 94.69 95 SER A N 1
ATOM 722 C CA . SER A 1 95 ? 6.134 -2.717 -5.807 1.00 94.69 95 SER A CA 1
ATOM 723 C C . SER A 1 95 ? 6.318 -3.985 -4.966 1.00 94.69 95 SER A C 1
ATOM 725 O O . SER A 1 95 ? 5.447 -4.327 -4.173 1.00 94.69 95 SER A O 1
ATOM 727 N N . ALA A 1 96 ? 7.472 -4.650 -5.070 1.00 96.50 96 ALA A N 1
ATOM 728 C CA . ALA A 1 96 ? 7.799 -5.808 -4.243 1.00 96.50 96 ALA A CA 1
ATOM 729 C C . ALA A 1 96 ? 7.888 -5.449 -2.752 1.00 96.50 96 ALA A C 1
ATOM 731 O O . ALA A 1 96 ? 7.382 -6.194 -1.913 1.00 96.50 96 ALA A O 1
ATOM 732 N N . VAL A 1 97 ? 8.474 -4.294 -2.413 1.00 97.88 97 VAL A N 1
ATOM 733 C CA . VAL A 1 97 ? 8.502 -3.792 -1.031 1.00 97.88 97 VAL A CA 1
ATOM 734 C C . VAL A 1 97 ? 7.088 -3.512 -0.522 1.00 97.88 97 VAL A C 1
ATOM 736 O O . VAL A 1 97 ? 6.759 -3.937 0.583 1.00 97.88 97 VAL A O 1
ATOM 739 N N . THR A 1 98 ? 6.236 -2.857 -1.316 1.00 96.56 98 THR A N 1
ATOM 740 C CA . THR A 1 98 ? 4.828 -2.613 -0.959 1.00 96.56 98 THR A CA 1
ATOM 741 C C . THR A 1 98 ? 4.099 -3.922 -0.657 1.00 96.56 98 THR A C 1
ATOM 743 O O . THR A 1 98 ? 3.528 -4.068 0.421 1.00 96.56 98 THR A O 1
ATOM 746 N N . VAL A 1 99 ? 4.198 -4.912 -1.550 1.00 97.31 99 VAL A N 1
ATOM 747 C CA . VAL A 1 99 ? 3.557 -6.225 -1.370 1.00 97.31 99 VAL A CA 1
ATOM 748 C C . VAL A 1 99 ? 4.099 -6.955 -0.141 1.00 97.31 99 VAL A C 1
ATOM 750 O O . VAL A 1 99 ? 3.331 -7.571 0.594 1.00 97.31 99 VAL A O 1
ATOM 753 N N . ALA A 1 100 ? 5.403 -6.871 0.131 1.00 97.81 100 ALA A N 1
ATOM 754 C CA . ALA A 1 100 ? 5.990 -7.468 1.328 1.00 97.81 100 ALA A CA 1
ATOM 755 C C . ALA A 1 100 ? 5.451 -6.821 2.617 1.00 97.81 100 ALA A C 1
ATOM 757 O O . ALA A 1 100 ? 5.098 -7.529 3.561 1.00 97.81 100 ALA A O 1
ATOM 758 N N . LEU A 1 101 ? 5.343 -5.489 2.656 1.00 97.94 101 LEU A N 1
ATOM 759 C CA . LEU A 1 101 ? 4.775 -4.762 3.795 1.00 97.94 101 LEU A CA 1
ATOM 760 C C . LEU A 1 101 ? 3.307 -5.137 4.030 1.00 97.94 101 LEU A C 1
ATOM 762 O O . LEU A 1 101 ? 2.921 -5.393 5.171 1.00 97.94 101 LEU A O 1
ATOM 766 N N . GLU A 1 102 ? 2.508 -5.220 2.966 1.00 96.50 102 GLU A N 1
ATOM 767 C CA . GLU A 1 102 ? 1.112 -5.661 3.036 1.00 96.50 102 GLU A CA 1
ATOM 768 C C . GLU A 1 102 ? 1.003 -7.106 3.529 1.00 96.50 102 GLU A C 1
ATOM 770 O O . GLU A 1 102 ? 0.229 -7.385 4.446 1.00 96.50 102 GLU A O 1
ATOM 775 N N . ALA A 1 103 ? 1.831 -8.012 3.004 1.00 97.44 103 ALA A N 1
ATOM 776 C CA . ALA A 1 103 ? 1.858 -9.410 3.421 1.00 97.44 103 ALA A CA 1
ATOM 777 C C . ALA A 1 103 ? 2.195 -9.561 4.912 1.00 97.44 103 ALA A C 1
ATOM 779 O O . ALA A 1 103 ? 1.526 -10.305 5.631 1.00 97.44 103 ALA A O 1
ATOM 780 N N . PHE A 1 104 ? 3.185 -8.812 5.406 1.00 97.56 104 PHE A N 1
ATOM 781 C CA . PHE A 1 104 ? 3.543 -8.813 6.825 1.00 97.56 104 PHE A CA 1
ATOM 782 C C . PHE A 1 104 ? 2.511 -8.114 7.715 1.00 97.56 104 PHE A C 1
ATOM 784 O O . PHE A 1 104 ? 2.436 -8.412 8.909 1.00 97.56 104 PHE A O 1
ATOM 791 N N . ALA A 1 105 ? 1.689 -7.220 7.163 1.00 97.12 105 ALA A N 1
ATOM 792 C CA . ALA A 1 105 ? 0.596 -6.611 7.903 1.00 97.12 105 ALA A CA 1
ATOM 793 C C . ALA A 1 105 ? -0.534 -7.615 8.183 1.00 97.12 105 ALA A C 1
ATOM 795 O O . ALA A 1 105 ? -1.126 -7.547 9.261 1.00 97.12 105 ALA A O 1
ATOM 796 N N . ILE A 1 106 ? -0.806 -8.570 7.278 1.00 96.81 106 ILE A N 1
ATOM 797 C CA . ILE A 1 106 ? -1.968 -9.485 7.341 1.00 96.81 106 ILE A CA 1
ATOM 798 C C . ILE A 1 106 ? -2.178 -10.117 8.731 1.00 96.81 106 ILE A C 1
ATOM 800 O O . ILE A 1 106 ? -3.273 -9.955 9.281 1.00 96.81 106 ILE A O 1
ATOM 804 N N . PRO A 1 107 ? -1.184 -10.774 9.370 1.00 95.44 107 PRO A N 1
ATOM 805 C CA . PRO A 1 107 ? -1.395 -11.396 10.679 1.00 95.44 107 PRO A CA 1
ATOM 806 C C . PRO A 1 107 ? -1.769 -10.382 11.767 1.00 95.44 107 PRO A C 1
ATOM 808 O O . PRO A 1 107 ? -2.562 -10.674 12.662 1.00 95.44 107 PRO A O 1
ATOM 811 N N . GLY A 1 108 ? -1.210 -9.172 11.699 1.00 94.44 108 GLY A N 1
ATOM 812 C CA . GLY A 1 108 ? -1.533 -8.107 12.642 1.00 94.44 108 GLY A CA 1
ATOM 813 C C . GLY A 1 108 ? -2.857 -7.404 12.332 1.00 94.44 108 GLY A C 1
ATOM 814 O O . GLY A 1 108 ? -3.482 -6.913 13.267 1.00 94.44 108 GLY A O 1
ATOM 815 N N . LEU A 1 109 ? -3.329 -7.406 11.078 1.00 94.50 109 LEU A N 1
ATOM 816 C CA . LEU A 1 109 ? -4.645 -6.874 10.705 1.00 94.50 109 LEU A CA 1
ATOM 817 C C . LEU A 1 109 ? -5.773 -7.701 11.331 1.00 94.50 109 LEU A C 1
ATOM 819 O O . LEU A 1 109 ? -6.713 -7.123 11.872 1.00 94.50 109 LEU A O 1
ATOM 823 N N . PHE A 1 110 ? -5.654 -9.034 11.349 1.00 94.62 110 PHE A N 1
ATOM 824 C CA . PHE A 1 110 ? -6.613 -9.898 12.055 1.00 94.62 110 PHE A CA 1
ATOM 825 C C . PHE A 1 110 ? -6.686 -9.586 13.554 1.00 94.62 110 PHE A C 1
ATOM 827 O O . PHE A 1 110 ? -7.767 -9.588 14.138 1.00 94.62 110 PHE A O 1
ATOM 834 N N . GLY A 1 111 ? -5.540 -9.283 14.166 1.00 92.94 111 GLY A N 1
ATOM 835 C CA . GLY A 1 111 ? -5.441 -8.925 15.580 1.00 92.94 111 GLY A CA 1
ATOM 836 C C . GLY A 1 111 ? -5.620 -7.438 15.884 1.00 92.94 111 GLY A C 1
ATOM 837 O O . GLY A 1 111 ? -5.393 -7.054 17.026 1.00 92.94 111 GLY A O 1
ATOM 838 N N . ARG A 1 112 ? -5.955 -6.603 14.888 1.00 94.19 112 ARG A N 1
ATOM 839 C CA . ARG A 1 112 ? -6.041 -5.134 15.009 1.00 94.19 112 ARG A CA 1
ATOM 840 C C . ARG A 1 112 ? -4.835 -4.511 15.722 1.00 94.19 112 ARG A C 1
ATOM 842 O O . ARG A 1 112 ? -4.967 -3.593 16.525 1.00 94.19 112 ARG A O 1
ATOM 849 N N . LYS A 1 113 ? -3.637 -5.008 15.420 1.00 96.00 113 LYS A N 1
ATOM 850 C CA . LYS A 1 113 ? -2.400 -4.540 16.049 1.00 96.00 113 LYS A CA 1
ATOM 851 C C . LYS A 1 113 ? -1.932 -3.235 15.424 1.00 96.00 113 LYS A C 1
ATOM 853 O O . LYS A 1 113 ? -1.853 -3.129 14.198 1.00 96.00 113 LYS A O 1
ATOM 858 N N . MET A 1 114 ? -1.497 -2.287 16.248 1.00 94.88 114 MET A N 1
ATOM 859 C CA . MET A 1 114 ? -0.935 -1.019 15.776 1.00 94.88 114 MET A CA 1
ATOM 860 C C . MET A 1 114 ? 0.298 -1.218 14.879 1.00 94.88 114 MET A C 1
ATOM 862 O O . MET A 1 114 ? 0.563 -0.417 13.983 1.00 94.88 114 MET A O 1
ATOM 866 N N . SER A 1 115 ? 1.039 -2.316 15.057 1.00 94.94 115 SER A N 1
ATOM 867 C CA . SER A 1 115 ? 2.144 -2.682 14.164 1.00 94.94 115 SER A CA 1
ATOM 868 C C . SER A 1 115 ? 1.693 -2.925 12.719 1.00 94.94 115 SER A C 1
ATOM 870 O O . SER A 1 115 ? 2.383 -2.493 11.801 1.00 94.94 115 SER A O 1
ATOM 872 N N . ALA A 1 116 ? 0.531 -3.545 12.493 1.00 95.94 116 ALA A N 1
ATOM 873 C CA . ALA A 1 116 ? 0.006 -3.764 11.145 1.00 95.94 116 ALA A CA 1
ATOM 874 C C . ALA A 1 116 ? -0.469 -2.468 10.492 1.00 95.94 116 ALA A C 1
ATOM 876 O O . ALA A 1 116 ? -0.204 -2.244 9.314 1.00 95.94 116 ALA A O 1
ATOM 877 N N . TRP A 1 117 ? -1.100 -1.582 11.266 1.00 96.88 117 TRP A N 1
ATOM 878 C CA . TRP A 1 117 ? -1.466 -0.253 10.782 1.00 96.88 117 TRP A CA 1
ATOM 879 C C . TRP A 1 117 ? -0.234 0.529 10.301 1.00 96.88 117 TRP A C 1
ATOM 881 O O . TRP A 1 117 ? -0.259 1.122 9.225 1.00 96.88 117 TRP A O 1
ATOM 891 N N . LYS A 1 118 ? 0.879 0.460 11.046 1.00 96.12 118 LYS A N 1
ATOM 892 C CA . LYS A 1 118 ? 2.154 1.079 10.645 1.00 96.12 118 LYS A CA 1
ATOM 893 C C . LYS A 1 118 ? 2.740 0.465 9.373 1.00 96.12 118 LYS A C 1
ATOM 895 O O . LYS A 1 118 ? 3.247 1.199 8.533 1.00 96.12 118 LYS A O 1
ATOM 900 N N . LEU A 1 119 ? 2.655 -0.856 9.206 1.00 96.94 119 LEU A N 1
ATOM 901 C CA . LEU A 1 119 ? 3.105 -1.522 7.979 1.00 96.94 119 LEU A CA 1
ATOM 902 C C . LEU A 1 119 ? 2.295 -1.066 6.759 1.00 96.94 119 LEU A C 1
ATOM 904 O O . LEU A 1 119 ? 2.889 -0.728 5.738 1.00 96.94 119 LEU A O 1
ATOM 908 N N . LEU A 1 120 ? 0.966 -0.965 6.885 1.00 96.50 120 LEU A N 1
ATOM 909 C CA . LEU A 1 120 ? 0.119 -0.398 5.832 1.00 96.50 120 LEU A CA 1
ATOM 910 C C . LEU A 1 120 ? 0.452 1.074 5.558 1.00 96.50 120 LEU A C 1
ATOM 912 O O . LEU A 1 120 ? 0.502 1.486 4.403 1.00 96.50 120 LEU A O 1
ATOM 916 N N . PHE A 1 121 ? 0.738 1.865 6.596 1.00 96.62 121 PHE A N 1
ATOM 917 C CA . PHE A 1 121 ? 1.174 3.251 6.424 1.00 96.62 121 PHE A CA 1
ATOM 918 C C . PHE A 1 121 ? 2.465 3.332 5.602 1.00 96.62 121 PHE A C 1
ATOM 920 O O . PHE A 1 121 ? 2.540 4.103 4.646 1.00 96.62 121 PHE A O 1
ATOM 927 N N . TYR A 1 122 ? 3.454 2.489 5.904 1.00 96.19 122 TYR A N 1
ATOM 928 C CA . TYR A 1 122 ? 4.692 2.423 5.129 1.00 96.19 122 TYR A CA 1
ATOM 929 C C . TYR A 1 122 ? 4.461 1.939 3.696 1.00 96.19 122 TYR A C 1
ATOM 931 O O . TYR A 1 122 ? 5.055 2.507 2.784 1.00 96.19 122 TYR A O 1
ATOM 939 N N . ALA A 1 123 ? 3.564 0.976 3.472 1.00 96.56 123 ALA A N 1
ATOM 940 C CA . ALA A 1 123 ? 3.193 0.535 2.127 1.00 96.56 123 ALA A CA 1
ATOM 941 C C . ALA A 1 123 ? 2.637 1.703 1.290 1.00 96.56 123 ALA A C 1
ATOM 943 O O . ALA A 1 123 ? 3.072 1.930 0.159 1.00 96.56 123 ALA A O 1
ATOM 944 N N . VAL A 1 124 ? 1.760 2.526 1.878 1.00 95.81 124 VAL A N 1
ATOM 945 C CA . VAL A 1 124 ? 1.220 3.728 1.221 1.00 95.81 124 VAL A CA 1
ATOM 946 C C . VAL A 1 124 ? 2.317 4.758 0.931 1.00 95.81 124 VAL A C 1
ATOM 948 O O . VAL A 1 124 ? 2.330 5.347 -0.152 1.00 95.81 124 VAL A O 1
ATOM 951 N N . LEU A 1 125 ? 3.275 4.965 1.841 1.00 95.00 125 LEU A N 1
ATOM 952 C CA . LEU A 1 125 ? 4.410 5.864 1.596 1.00 95.00 125 LEU A CA 1
ATOM 953 C C . LEU A 1 125 ? 5.306 5.368 0.453 1.00 95.00 125 LEU A C 1
ATOM 955 O O . LEU A 1 125 ? 5.676 6.159 -0.412 1.00 95.00 125 LEU A O 1
ATOM 959 N N . VAL A 1 126 ? 5.613 4.070 0.400 1.00 95.56 126 VAL A N 1
ATOM 960 C CA . VAL A 1 126 ? 6.396 3.475 -0.696 1.00 95.56 126 VAL A CA 1
ATOM 961 C C . VAL A 1 126 ? 5.674 3.659 -2.033 1.00 95.56 126 VAL A C 1
ATOM 963 O O . VAL A 1 126 ? 6.284 4.106 -3.005 1.00 95.56 126 VAL A O 1
ATOM 966 N N . ASN A 1 127 ? 4.359 3.426 -2.076 1.00 93.12 127 ASN A N 1
ATOM 967 C CA . ASN A 1 127 ? 3.558 3.655 -3.280 1.00 93.12 127 ASN A CA 1
ATOM 968 C C . ASN A 1 127 ? 3.461 5.146 -3.675 1.00 93.12 127 ASN A C 1
ATOM 970 O O . ASN A 1 127 ? 3.332 5.495 -4.851 1.00 93.12 127 ASN A O 1
ATOM 974 N N . THR A 1 128 ? 3.569 6.049 -2.702 1.00 93.31 128 THR A N 1
ATOM 975 C CA . THR A 1 128 ? 3.645 7.497 -2.947 1.00 93.31 128 THR A CA 1
ATOM 976 C C . THR A 1 128 ? 4.966 7.864 -3.615 1.00 93.31 1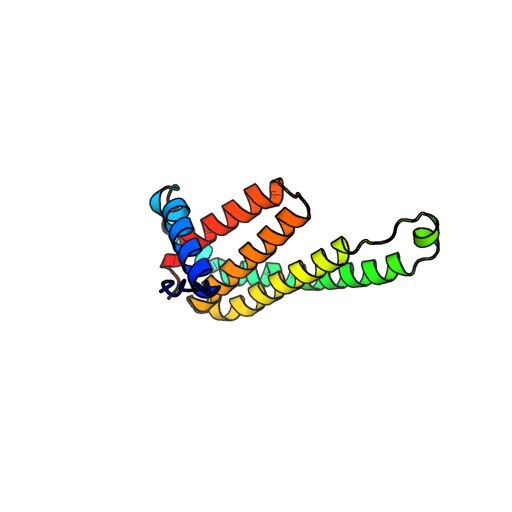28 THR A C 1
ATOM 978 O O . THR A 1 128 ? 4.968 8.584 -4.612 1.00 93.31 128 THR A O 1
ATOM 981 N N . VAL A 1 129 ? 6.086 7.320 -3.123 1.00 92.94 129 VAL A N 1
ATOM 982 C CA . VAL A 1 129 ? 7.407 7.484 -3.752 1.00 92.94 129 VAL A CA 1
ATOM 983 C C . VAL A 1 129 ? 7.389 6.939 -5.176 1.00 92.94 129 VAL A C 1
ATOM 985 O O . VAL A 1 129 ? 7.843 7.620 -6.091 1.00 92.94 129 VAL A O 1
ATOM 988 N N . TYR A 1 130 ? 6.799 5.759 -5.380 1.00 90.56 130 TYR A N 1
ATOM 989 C CA . TYR A 1 130 ? 6.564 5.215 -6.714 1.00 90.56 130 TYR A CA 1
ATOM 990 C C . TYR A 1 130 ? 5.805 6.221 -7.593 1.00 90.56 130 TYR A C 1
ATOM 992 O O . TYR A 1 130 ? 6.308 6.637 -8.632 1.00 90.56 130 TYR A O 1
ATOM 1000 N N . SER A 1 131 ? 4.640 6.699 -7.154 1.00 90.81 131 SER A N 1
ATOM 1001 C CA . SER A 1 131 ? 3.816 7.614 -7.955 1.00 90.81 131 SER A CA 1
ATOM 1002 C C . SER A 1 131 ? 4.545 8.916 -8.320 1.00 90.81 131 SER A C 1
ATOM 1004 O O . SER A 1 131 ? 4.357 9.430 -9.422 1.00 90.81 131 SER A O 1
ATOM 1006 N N . LEU A 1 132 ? 5.421 9.414 -7.439 1.00 90.69 132 LEU A N 1
ATOM 1007 C CA . LEU A 1 132 ? 6.275 10.578 -7.695 1.00 90.69 132 LEU A CA 1
ATOM 1008 C C . LEU A 1 132 ? 7.351 10.302 -8.751 1.00 90.69 132 LEU A C 1
ATOM 1010 O O . LEU A 1 132 ? 7.509 11.101 -9.670 1.00 90.69 132 LEU A O 1
ATOM 1014 N N . VAL A 1 133 ? 8.061 9.174 -8.653 1.00 89.56 133 VAL A N 1
ATOM 1015 C CA . VAL A 1 133 ? 9.121 8.794 -9.609 1.00 89.56 133 VAL A CA 1
ATOM 1016 C C . VAL A 1 133 ? 8.570 8.659 -11.033 1.00 89.56 133 VAL A C 1
ATOM 1018 O O . VAL A 1 133 ? 9.263 8.977 -11.997 1.00 89.56 133 VAL A O 1
ATOM 1021 N N . TYR A 1 134 ? 7.316 8.226 -11.163 1.00 86.38 134 TYR A N 1
ATOM 1022 C CA . TYR A 1 134 ? 6.654 7.997 -12.448 1.00 86.38 134 TYR A CA 1
ATOM 1023 C C . TYR A 1 134 ? 5.771 9.145 -12.927 1.00 86.38 134 TYR A C 1
ATOM 1025 O O . TYR A 1 134 ? 5.120 9.003 -13.959 1.00 86.38 134 TYR A O 1
ATOM 1033 N N . PHE A 1 135 ? 5.708 10.258 -12.188 1.00 89.50 135 PHE A N 1
ATOM 1034 C CA . PHE A 1 135 ? 4.776 11.357 -12.464 1.00 89.50 135 PHE A CA 1
ATOM 1035 C C . PHE A 1 135 ? 3.321 10.881 -12.639 1.00 89.50 135 PHE A C 1
ATOM 1037 O O . PHE A 1 135 ? 2.536 11.470 -13.383 1.00 89.50 135 PHE A O 1
ATOM 1044 N N . ASN A 1 136 ? 2.935 9.815 -11.932 1.00 87.12 136 ASN A N 1
ATOM 1045 C CA . ASN A 1 136 ? 1.569 9.315 -11.930 1.00 87.12 136 ASN A CA 1
ATOM 1046 C C . ASN A 1 136 ? 0.724 10.190 -11.000 1.00 87.12 136 ASN A C 1
ATOM 1048 O O . ASN A 1 136 ? 0.446 9.827 -9.859 1.00 87.12 136 ASN A O 1
ATOM 1052 N N . LEU A 1 137 ? 0.338 11.369 -11.488 1.00 88.75 137 LEU A N 1
ATOM 1053 C CA . LEU A 1 137 ? -0.394 12.364 -10.702 1.00 88.75 137 LEU A CA 1
ATOM 1054 C C . LEU A 1 137 ? -1.761 11.844 -10.242 1.00 88.75 137 LEU A C 1
ATOM 1056 O O . LEU A 1 137 ? -2.195 12.154 -9.135 1.00 88.75 137 LEU A O 1
ATOM 1060 N N . ALA A 1 138 ? -2.417 11.012 -11.056 1.00 87.44 138 ALA A N 1
ATOM 1061 C CA . ALA A 1 138 ? -3.679 10.381 -10.686 1.00 87.44 138 ALA A CA 1
ATOM 1062 C C . ALA A 1 138 ? -3.490 9.410 -9.510 1.00 87.44 138 ALA A C 1
ATOM 1064 O O . ALA A 1 138 ? -4.217 9.493 -8.524 1.00 87.44 138 ALA A O 1
ATOM 1065 N N . GLY A 1 139 ? -2.480 8.538 -9.576 1.00 84.12 139 GLY A N 1
ATOM 1066 C CA . GLY A 1 139 ? -2.128 7.618 -8.491 1.00 84.12 139 GLY A CA 1
ATOM 1067 C C . GLY A 1 139 ? -1.637 8.340 -7.236 1.00 84.12 139 GLY A C 1
ATOM 1068 O O . GLY A 1 139 ? -1.995 7.960 -6.124 1.00 84.12 139 GLY A O 1
ATOM 1069 N N . LEU A 1 140 ? -0.895 9.431 -7.411 1.00 87.31 140 LEU A N 1
ATOM 1070 C CA . LEU A 1 140 ? -0.405 10.259 -6.318 1.00 87.31 140 LEU A CA 1
ATOM 1071 C C . LEU A 1 140 ? -1.546 10.956 -5.578 1.00 87.31 140 LEU A C 1
ATOM 1073 O O . LEU A 1 140 ? -1.577 10.960 -4.356 1.00 87.31 140 LEU A O 1
ATOM 1077 N N . ILE A 1 141 ? -2.484 11.571 -6.295 1.00 87.19 141 ILE A N 1
ATOM 1078 C CA . ILE A 1 141 ? -3.559 12.329 -5.655 1.00 87.19 141 ILE A CA 1
ATOM 1079 C C . ILE A 1 141 ? -4.629 11.362 -5.164 1.00 87.19 141 ILE A C 1
ATOM 1081 O O . ILE A 1 141 ? -4.913 11.316 -3.973 1.00 87.19 141 ILE A O 1
ATOM 1085 N N . LEU A 1 142 ? -5.205 10.559 -6.057 1.00 87.50 142 LEU A N 1
ATOM 1086 C CA . LEU A 1 142 ? -6.327 9.694 -5.706 1.00 87.50 142 LEU A CA 1
ATOM 1087 C C . LEU A 1 142 ? -5.860 8.504 -4.876 1.00 87.50 142 LEU A C 1
ATOM 1089 O O . LEU A 1 142 ? -6.427 8.243 -3.824 1.00 87.50 142 LEU A O 1
ATOM 1093 N N . GLY A 1 143 ? -4.811 7.809 -5.313 1.00 86.75 143 GLY A N 1
ATOM 1094 C CA . GLY A 1 143 ? -4.316 6.616 -4.630 1.00 86.75 143 GLY A CA 1
ATOM 1095 C C . GLY A 1 143 ? -3.773 6.935 -3.241 1.00 86.75 143 GLY A C 1
ATOM 1096 O O . GLY A 1 143 ? -4.245 6.361 -2.259 1.00 86.75 143 GLY A O 1
ATOM 1097 N N . THR A 1 144 ? -2.829 7.872 -3.126 1.00 91.69 144 THR A N 1
ATOM 1098 C CA . THR A 1 144 ? -2.231 8.198 -1.823 1.00 91.69 144 THR A CA 1
ATOM 1099 C C . THR A 1 144 ? -3.218 8.885 -0.887 1.00 91.69 144 THR A C 1
ATOM 1101 O O . THR A 1 144 ? -3.345 8.438 0.252 1.00 91.69 144 THR A O 1
ATOM 1104 N N . LEU A 1 145 ? -3.929 9.941 -1.313 1.00 90.44 145 LEU A N 1
ATOM 1105 C CA . LEU A 1 145 ? -4.820 10.657 -0.388 1.00 90.44 145 LEU A CA 1
ATOM 1106 C C . LEU A 1 145 ? -5.971 9.773 0.078 1.00 90.44 145 LEU A C 1
ATOM 1108 O O . LEU A 1 145 ? -6.273 9.780 1.268 1.00 90.44 145 LEU A O 1
ATOM 1112 N N . LEU A 1 146 ? -6.582 8.987 -0.816 1.00 91.31 146 LEU A N 1
ATOM 1113 C CA . LEU A 1 146 ? -7.660 8.077 -0.430 1.00 91.31 146 LEU A CA 1
ATOM 1114 C C . LEU A 1 146 ? -7.150 6.999 0.526 1.00 91.31 146 LEU A C 1
ATOM 1116 O O . LEU A 1 146 ? -7.775 6.758 1.558 1.00 91.31 146 LEU A O 1
ATOM 1120 N N . SER A 1 147 ? -6.003 6.385 0.223 1.00 92.75 147 SER A N 1
ATOM 1121 C CA . SER A 1 147 ? -5.428 5.339 1.074 1.00 92.75 147 SER A CA 1
ATOM 1122 C C . SER A 1 147 ? -5.066 5.881 2.453 1.00 92.75 147 SER A C 1
ATOM 1124 O O . SER A 1 147 ? -5.433 5.280 3.460 1.00 92.75 147 SER A O 1
ATOM 1126 N N . LEU A 1 148 ? -4.408 7.045 2.520 1.00 94.75 148 LEU A N 1
ATOM 1127 C CA . LEU A 1 148 ? -4.095 7.701 3.788 1.00 94.75 148 LEU A CA 1
ATOM 1128 C C . LEU A 1 148 ? -5.370 8.092 4.538 1.00 94.75 148 LEU A C 1
ATOM 1130 O O . LEU A 1 148 ? -5.463 7.839 5.734 1.00 94.75 148 LEU A O 1
ATOM 1134 N N . TYR A 1 149 ? -6.368 8.665 3.866 1.00 93.19 149 TYR A N 1
ATOM 1135 C CA . TYR A 1 149 ? -7.630 9.038 4.499 1.00 93.19 149 TYR A CA 1
ATOM 1136 C C . TYR A 1 149 ? -8.315 7.825 5.137 1.00 93.19 149 TYR A C 1
ATOM 1138 O O . TYR A 1 149 ? -8.591 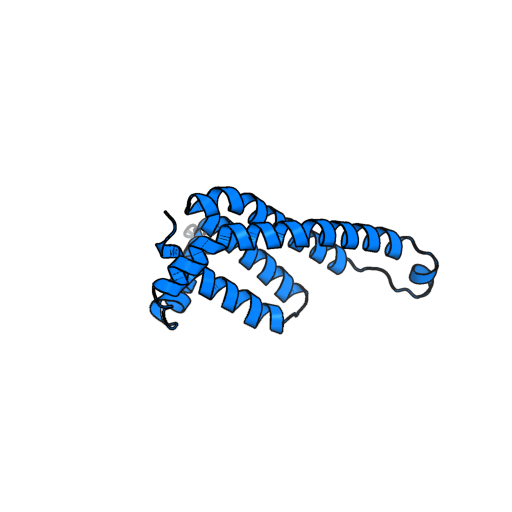7.842 6.336 1.00 93.19 149 TYR A O 1
ATOM 1146 N N . LEU A 1 150 ? -8.522 6.744 4.377 1.00 93.31 150 LEU A N 1
ATOM 1147 C CA . LEU A 1 150 ? -9.144 5.523 4.892 1.00 93.31 150 LEU A CA 1
ATOM 1148 C C . LEU A 1 150 ? -8.337 4.931 6.052 1.00 93.31 150 LEU A C 1
ATOM 1150 O O . LEU A 1 150 ? -8.911 4.590 7.085 1.00 93.31 150 LEU A O 1
ATOM 1154 N N . LEU A 1 151 ? -7.010 4.870 5.912 1.00 94.75 151 LEU A N 1
ATOM 1155 C CA . LEU A 1 151 ? -6.111 4.313 6.917 1.00 94.75 151 LEU A CA 1
ATOM 1156 C C . LEU A 1 151 ? -6.140 5.114 8.228 1.00 94.75 151 LEU A C 1
ATOM 1158 O O . LEU A 1 151 ? -6.244 4.531 9.308 1.00 94.75 151 LEU A O 1
ATOM 1162 N N . PHE A 1 152 ? -6.085 6.446 8.159 1.00 95.00 152 PHE A N 1
ATOM 1163 C CA . PHE A 1 152 ? -6.133 7.305 9.344 1.00 95.00 152 PHE A CA 1
ATOM 1164 C C . PHE A 1 152 ? -7.517 7.313 10.001 1.00 95.00 152 PHE A C 1
ATOM 1166 O O . PHE A 1 152 ? -7.603 7.348 11.228 1.00 95.00 152 PHE A O 1
ATOM 1173 N N . GLN A 1 153 ? -8.598 7.195 9.224 1.00 93.94 153 GLN A N 1
ATOM 1174 C CA . GLN A 1 153 ? -9.960 7.120 9.760 1.00 93.94 153 GLN A CA 1
ATOM 1175 C C . GLN A 1 153 ? -10.204 5.869 10.613 1.00 93.94 153 GLN A C 1
ATOM 1177 O O . GLN A 1 153 ? -10.986 5.934 11.566 1.00 93.94 153 GLN A O 1
ATOM 1182 N N . VAL A 1 154 ? -9.540 4.751 10.300 1.00 93.69 154 VAL A N 1
ATOM 1183 C CA . VAL A 1 154 ? -9.657 3.492 11.056 1.00 93.69 154 VAL A CA 1
ATOM 1184 C C . VAL A 1 154 ? -8.575 3.302 12.117 1.00 93.69 154 VAL A C 1
ATOM 1186 O O . VAL A 1 154 ? -8.639 2.333 12.870 1.00 93.69 154 VAL A O 1
ATOM 1189 N N . ARG A 1 155 ? -7.600 4.217 12.224 1.00 93.19 155 ARG A N 1
ATOM 1190 C CA . ARG A 1 155 ? -6.476 4.122 13.174 1.00 93.19 155 ARG A CA 1
ATOM 1191 C C . ARG A 1 155 ? -6.930 3.860 14.611 1.00 93.19 155 ARG A C 1
ATOM 1193 O O . ARG A 1 155 ? -6.297 3.079 15.307 1.00 93.19 155 ARG A O 1
ATOM 1200 N N . SER A 1 156 ? -8.044 4.458 15.038 1.00 92.19 156 SER A N 1
ATOM 1201 C CA . SER A 1 156 ? -8.592 4.305 16.394 1.00 92.19 156 SER A CA 1
ATOM 1202 C C . SER A 1 156 ? -9.005 2.875 16.761 1.00 92.19 156 SER A C 1
ATOM 1204 O O . SER A 1 156 ? -9.197 2.594 17.938 1.00 92.19 156 SER A O 1
ATOM 1206 N N . TYR A 1 157 ? -9.170 1.987 15.777 1.00 92.56 157 TYR A N 1
ATOM 1207 C CA . TYR A 1 157 ? -9.512 0.579 15.991 1.00 92.56 157 TYR A CA 1
ATOM 1208 C C . TYR A 1 157 ? -8.286 -0.321 16.173 1.00 92.56 157 TYR A C 1
ATOM 1210 O O . TYR A 1 157 ? -8.461 -1.516 16.413 1.00 92.56 157 TYR A O 1
ATOM 1218 N N . TYR A 1 158 ? -7.074 0.223 16.015 1.00 92.38 158 TYR A N 1
ATOM 1219 C CA . TYR A 1 158 ? -5.821 -0.505 16.173 1.00 92.38 158 TYR A CA 1
ATOM 1220 C C . TYR A 1 158 ? -5.155 -0.147 17.507 1.00 92.38 158 TYR A C 1
ATOM 1222 O O . TYR A 1 158 ? -5.067 1.031 17.862 1.00 92.38 158 TYR A O 1
ATOM 1230 N N . HIS A 1 159 ? -4.676 -1.164 18.229 1.00 88.88 159 HIS A N 1
ATOM 1231 C CA . HIS A 1 159 ? -4.059 -1.038 19.557 1.00 88.88 159 HIS A CA 1
ATOM 1232 C C . HIS A 1 159 ? -2.666 -1.675 19.611 1.00 88.88 159 HIS A C 1
ATOM 1234 O O . HIS A 1 159 ? -2.407 -2.652 18.866 1.00 88.88 159 HIS A O 1
#

pLDDT: mean 87.62, std 12.13, range [48.31, 97.94]

Sequence (159 aa):
MAKPTKTTTVSTAASLGQLEKVLEEYLVKKAPALPTNLKELLVKFAPYLAIIGVVLSVPALFTALSAGAWLSRNYYWAMTGATLGWQYYLALALSAVTVALEAFAIPGLFGRKMSAWKLLFYAVLVNTVYSLVYFNLAGLILGTLLSLYLLFQVRSYYH

Foldseek 3Di:
DDDDDPPPPPDPVNVVVVVLVVLLCCLPVVDDADPPVVLVVCLVCLLVVLVVVLVVLVVVLVVLVVVLVCLQPDPVNVVVVNHDDPLSVVLSVLSVQLSVLSVVLNVLSVVLALSSLVSLVVSLVSQLVNCVVVVVVVCNPVVNVVSSSSSSSNSVSHD

Secondary structure (DSSP, 8-state):
-----------HHHHHHHHHHHHHIIIIIISPPPPHHHHHHHHHHHHHHHHHHHHHHHHHHHHHHHHHHHHHH-HHHHHTT----HHHHHHHHHHHHHHHHHHHHHHHHHTT-HHHHHHHHHHHHHHHHHHHHTT-HHIIIIIIHHHHHHHHHHGGG--